Protein AF-A0A957QX99-F1 (afdb_monomer_lite)

Secondary structure (DSSP, 8-state):
----EEE-SSSSHHHHTTHHHHHHTTPEEEEETTTHHHHH-THHHHHHHHHHHGGGHHHHH---PPPPGGGEEEE-TT---

pLDDT: mean 96.68, std 3.29, range [75.81, 98.75]

Structure (mmCIF, N/CA/C/O backbone):
data_AF-A0A957QX99-F1
#
_entry.id   AF-A0A957QX99-F1
#
loop_
_atom_site.group_PDB
_atom_site.id
_atom_site.type_symbol
_atom_site.label_atom_id
_atom_site.label_alt_id
_atom_site.label_comp_id
_atom_site.label_asym_id
_atom_site.label_entity_id
_atom_site.label_seq_id
_atom_site.pdbx_PDB_ins_code
_atom_site.Cartn_x
_atom_site.Cartn_y
_atom_site.Cartn_z
_atom_site.occupancy
_atom_site.B_iso_or_equiv
_atom_site.auth_seq_id
_atom_site.auth_comp_id
_atom_site.auth_asym_id
_atom_site.auth_atom_id
_atom_site.pdbx_PDB_model_num
ATOM 1 N N . ALA A 1 1 ? -19.556 -4.005 -1.453 1.00 75.81 1 ALA A N 1
ATOM 2 C CA . ALA A 1 1 ? -19.070 -5.402 -1.456 1.00 75.81 1 ALA A CA 1
ATOM 3 C C . ALA A 1 1 ? -19.245 -5.993 -0.057 1.00 75.81 1 ALA A C 1
ATOM 5 O O . ALA A 1 1 ? -19.361 -5.212 0.878 1.00 75.81 1 ALA A O 1
ATOM 6 N N . ASP A 1 2 ? -19.249 -7.320 0.105 1.00 94.00 2 ASP A N 1
ATOM 7 C CA . ASP A 1 2 ? -19.346 -7.953 1.439 1.00 94.00 2 ASP A CA 1
ATOM 8 C C . ASP A 1 2 ? -18.074 -7.743 2.278 1.00 94.00 2 ASP A C 1
ATOM 10 O O . ASP A 1 2 ? -18.117 -7.747 3.505 1.00 94.00 2 ASP A O 1
ATOM 14 N N . ILE A 1 3 ? -16.941 -7.495 1.614 1.00 96.94 3 ILE A N 1
ATOM 15 C CA . ILE A 1 3 ? -15.669 -7.171 2.259 1.00 96.94 3 ILE A CA 1
ATOM 16 C C . ILE A 1 3 ? -15.701 -5.735 2.788 1.00 96.94 3 ILE A C 1
ATOM 18 O O . ILE A 1 3 ? -15.813 -4.789 2.009 1.00 96.94 3 ILE A O 1
ATOM 22 N N . GLN A 1 4 ? -15.571 -5.597 4.109 1.00 97.56 4 GLN A N 1
ATOM 23 C CA . GLN A 1 4 ? -15.586 -4.307 4.812 1.00 97.56 4 GLN A CA 1
ATOM 24 C C . GLN A 1 4 ? -14.188 -3.815 5.201 1.00 97.56 4 GLN A C 1
ATOM 26 O O . GLN A 1 4 ? -13.970 -2.612 5.289 1.00 97.56 4 GLN A O 1
ATOM 31 N N . HIS A 1 5 ? -13.235 -4.725 5.428 1.00 98.19 5 HIS A N 1
ATOM 32 C CA . HIS A 1 5 ? -11.914 -4.393 5.963 1.00 98.19 5 HIS A CA 1
ATOM 33 C C . HIS A 1 5 ? -10.817 -5.170 5.235 1.00 98.19 5 HIS A C 1
ATOM 35 O O . HIS A 1 5 ? -10.943 -6.377 5.020 1.00 98.19 5 HIS A O 1
ATOM 41 N N . VAL A 1 6 ? -9.728 -4.483 4.892 1.00 98.31 6 VAL A N 1
ATOM 42 C CA . VAL A 1 6 ? -8.514 -5.080 4.322 1.00 98.31 6 VAL A CA 1
ATOM 43 C C . VAL A 1 6 ? -7.318 -4.595 5.128 1.00 98.31 6 VAL A C 1
ATOM 45 O O . VAL A 1 6 ? -7.070 -3.396 5.224 1.00 98.31 6 VAL A O 1
ATOM 48 N N . LEU A 1 7 ? -6.575 -5.530 5.713 1.00 98.00 7 LEU A N 1
ATOM 49 C CA . LEU A 1 7 ? -5.380 -5.239 6.495 1.00 98.00 7 LEU A CA 1
ATOM 50 C C . LEU A 1 7 ? -4.165 -5.633 5.658 1.00 98.00 7 LEU A C 1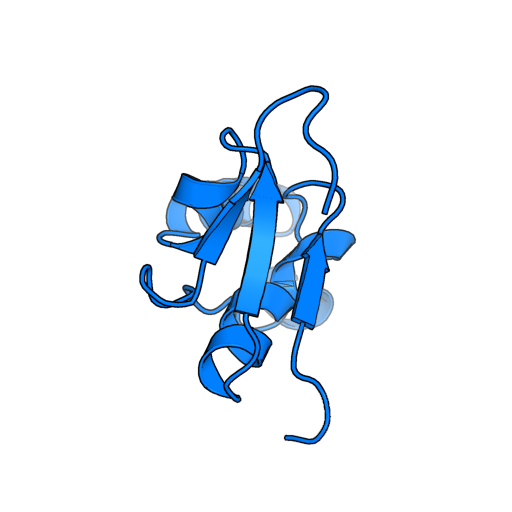
ATOM 52 O O . LEU A 1 7 ? -4.023 -6.802 5.292 1.00 98.00 7 LEU A O 1
ATOM 56 N N . VAL A 1 8 ? -3.295 -4.673 5.349 1.00 97.88 8 VAL A N 1
ATOM 57 C CA . VAL A 1 8 ? -2.055 -4.948 4.612 1.00 97.88 8 VAL A CA 1
ATOM 58 C C . VAL A 1 8 ? -0.884 -5.077 5.578 1.00 97.88 8 VAL A C 1
ATOM 60 O O . VAL A 1 8 ? -0.733 -4.290 6.510 1.00 97.88 8 VAL A O 1
ATOM 63 N N . THR A 1 9 ? -0.033 -6.078 5.356 1.00 96.62 9 THR A N 1
ATOM 64 C CA . THR A 1 9 ? 1.124 -6.330 6.230 1.00 96.62 9 THR A CA 1
ATOM 65 C C . THR A 1 9 ? 2.248 -5.325 5.990 1.00 96.62 9 THR A C 1
ATOM 67 O O . THR A 1 9 ? 2.902 -4.884 6.929 1.00 96.62 9 THR A O 1
ATOM 70 N N . HIS A 1 10 ? 2.482 -4.965 4.728 1.00 96.56 10 HIS A N 1
ATOM 71 C CA . HIS A 1 10 ? 3.441 -3.955 4.292 1.00 96.56 10 HIS A CA 1
ATOM 72 C C . HIS A 1 10 ? 3.117 -3.510 2.858 1.00 96.56 10 HIS A C 1
ATOM 74 O O . HIS A 1 10 ? 2.172 -3.994 2.243 1.00 96.56 10 HIS A O 1
ATOM 80 N N . ILE A 1 11 ? 3.892 -2.558 2.335 1.00 97.00 11 ILE A N 1
ATOM 81 C CA . ILE A 1 11 ? 3.501 -1.738 1.183 1.00 97.00 11 ILE A CA 1
ATOM 82 C C . ILE A 1 11 ? 3.911 -2.284 -0.196 1.00 97.00 11 ILE A C 1
ATOM 84 O O . ILE A 1 11 ? 3.669 -1.638 -1.213 1.00 97.00 11 ILE A O 1
ATOM 88 N N . HIS A 1 12 ? 4.576 -3.438 -0.261 1.00 96.69 12 HIS A N 1
ATOM 89 C CA . HIS A 1 12 ? 4.969 -4.012 -1.550 1.00 96.69 12 HIS A CA 1
ATOM 90 C C . HIS A 1 12 ? 3.739 -4.416 -2.378 1.00 96.69 12 HIS A C 1
ATOM 92 O O . HIS A 1 12 ? 2.686 -4.733 -1.827 1.00 96.69 12 HIS A O 1
ATOM 98 N N . LEU A 1 13 ? 3.856 -4.360 -3.711 1.00 96.75 13 LEU A N 1
ATOM 99 C CA . LEU A 1 13 ? 2.716 -4.504 -4.629 1.00 96.75 13 LEU A CA 1
ATOM 100 C C . LEU A 1 13 ? 2.024 -5.872 -4.530 1.00 96.75 13 LEU A C 1
ATOM 102 O O . LEU A 1 13 ? 0.807 -5.948 -4.664 1.00 96.75 13 LEU A O 1
ATOM 106 N N . ASP A 1 14 ? 2.762 -6.929 -4.210 1.00 96.44 14 ASP A N 1
ATOM 107 C CA . ASP A 1 14 ? 2.254 -8.284 -3.964 1.00 96.44 14 ASP A CA 1
ATOM 108 C C . ASP A 1 14 ? 1.405 -8.409 -2.690 1.00 96.44 14 ASP A C 1
ATOM 110 O O . ASP A 1 14 ? 0.629 -9.352 -2.554 1.00 96.44 14 ASP A O 1
ATOM 114 N N . HIS A 1 15 ? 1.501 -7.437 -1.783 1.00 97.69 15 HIS A N 1
ATOM 115 C CA . HIS A 1 15 ? 0.703 -7.374 -0.560 1.00 97.69 15 HIS A CA 1
ATOM 116 C C . HIS A 1 15 ? -0.355 -6.267 -0.588 1.00 97.69 15 HIS A C 1
ATOM 118 O O . HIS A 1 15 ? -1.452 -6.446 -0.059 1.00 97.69 15 HIS A O 1
ATOM 124 N N . ALA A 1 16 ? -0.035 -5.122 -1.189 1.00 97.62 16 ALA A N 1
ATOM 125 C CA . ALA A 1 16 ? -0.824 -3.898 -1.099 1.00 97.62 16 ALA A CA 1
ATOM 126 C C . ALA A 1 16 ? -1.304 -3.353 -2.454 1.00 97.62 16 ALA A C 1
ATOM 128 O O . ALA A 1 16 ? -2.081 -2.399 -2.475 1.00 97.62 16 ALA A O 1
ATOM 129 N N . GLY A 1 17 ? -0.900 -3.943 -3.583 1.00 96.56 17 GLY A N 1
ATOM 130 C CA . GLY A 1 17 ? -1.202 -3.419 -4.923 1.00 96.56 17 GLY A CA 1
ATOM 131 C C . GLY A 1 17 ? -2.701 -3.318 -5.227 1.00 96.56 17 GLY A C 1
ATOM 132 O O . GLY A 1 17 ? -3.140 -2.373 -5.877 1.00 96.56 17 GLY A O 1
ATOM 133 N N . ALA A 1 18 ? -3.512 -4.224 -4.675 1.00 96.88 18 ALA A N 1
ATOM 134 C CA . ALA A 1 18 ? -4.969 -4.202 -4.831 1.00 96.88 18 ALA A CA 1
ATOM 135 C C . ALA A 1 18 ? -5.704 -3.317 -3.801 1.00 96.88 18 ALA A C 1
ATOM 137 O O . ALA A 1 18 ? -6.929 -3.184 -3.863 1.00 96.88 18 ALA A O 1
ATOM 138 N N . ALA A 1 19 ? -5.002 -2.716 -2.834 1.00 98.12 19 ALA A N 1
ATOM 139 C CA . ALA A 1 19 ? -5.636 -2.045 -1.698 1.00 98.12 19 ALA A CA 1
ATOM 140 C C . ALA A 1 19 ? -6.494 -0.840 -2.117 1.00 98.12 19 ALA A C 1
ATOM 142 O O . ALA A 1 19 ? -7.620 -0.694 -1.646 1.00 98.12 19 ALA A O 1
ATOM 143 N N . GLY A 1 20 ? -6.019 -0.013 -3.054 1.00 98.06 20 GLY A N 1
ATOM 144 C CA . GLY A 1 20 ? -6.805 1.119 -3.552 1.00 98.06 20 GLY A CA 1
ATOM 145 C C . GLY A 1 20 ? -8.042 0.700 -4.347 1.00 98.06 20 GLY A C 1
ATOM 146 O O . GLY A 1 20 ? -9.068 1.380 -4.289 1.00 98.06 20 GLY A O 1
ATOM 147 N N . TRP A 1 21 ? -8.000 -0.450 -5.028 1.00 97.94 21 TRP A N 1
ATOM 148 C CA . TRP A 1 21 ? -9.186 -1.005 -5.681 1.00 97.94 21 TRP A CA 1
ATOM 149 C C . TRP A 1 21 ? -10.250 -1.388 -4.648 1.00 97.94 21 TRP A C 1
ATOM 151 O O . TRP A 1 21 ? -11.400 -0.967 -4.784 1.00 97.94 21 TRP A O 1
ATOM 161 N N . TRP A 1 22 ? -9.865 -2.097 -3.580 1.00 98.12 22 TRP A N 1
ATOM 162 C CA . TRP A 1 22 ? -10.771 -2.457 -2.480 1.00 98.12 22 TRP A CA 1
ATOM 163 C C . TRP A 1 22 ? -11.327 -1.238 -1.741 1.00 98.12 22 TRP A C 1
ATOM 165 O O . TRP A 1 22 ? -12.521 -1.210 -1.438 1.00 98.12 22 TRP A O 1
ATOM 175 N N . ALA A 1 23 ? -10.508 -0.205 -1.531 1.00 98.25 23 ALA A N 1
ATOM 176 C CA . ALA A 1 23 ? -10.942 1.057 -0.933 1.00 98.25 23 ALA A CA 1
ATOM 177 C C . ALA A 1 23 ? -12.103 1.691 -1.719 1.00 98.25 23 ALA A C 1
ATOM 179 O O . ALA A 1 23 ? -13.106 2.130 -1.151 1.00 98.25 23 ALA A O 1
ATOM 180 N N . ARG A 1 24 ? -12.009 1.662 -3.055 1.00 96.88 24 ARG A N 1
ATOM 181 C CA . ARG A 1 24 ? -13.063 2.137 -3.966 1.00 96.88 24 ARG A CA 1
ATOM 182 C C . ARG A 1 24 ? -14.298 1.233 -4.000 1.00 96.88 24 ARG A C 1
ATOM 184 O O . ARG A 1 24 ? -15.367 1.713 -4.360 1.00 96.88 24 ARG A O 1
ATOM 191 N N . GLN A 1 25 ? -14.184 -0.036 -3.595 1.00 97.50 25 GLN A N 1
ATOM 192 C CA . GLN A 1 25 ? -15.341 -0.925 -3.398 1.00 97.50 25 GLN A CA 1
ATOM 193 C C . GLN A 1 25 ? -16.059 -0.707 -2.056 1.00 97.50 25 GLN A C 1
ATOM 195 O O . GLN A 1 25 ? -17.065 -1.374 -1.785 1.00 97.50 25 GLN A O 1
ATOM 200 N N . GLY A 1 26 ? -15.553 0.212 -1.227 1.00 97.44 26 GLY A N 1
ATOM 201 C CA . GLY A 1 26 ? -16.129 0.575 0.064 1.00 97.44 26 GLY A CA 1
ATOM 202 C C . GLY A 1 26 ? -15.410 -0.014 1.278 1.00 97.44 26 GLY A C 1
ATOM 203 O O . GLY A 1 26 ? -15.851 0.253 2.389 1.00 97.44 26 GLY A O 1
ATOM 204 N N . ALA A 1 27 ? -14.333 -0.788 1.101 1.00 98.56 27 ALA A N 1
ATOM 205 C CA . ALA A 1 27 ? -13.605 -1.364 2.230 1.00 98.56 27 ALA A CA 1
ATOM 206 C C . ALA 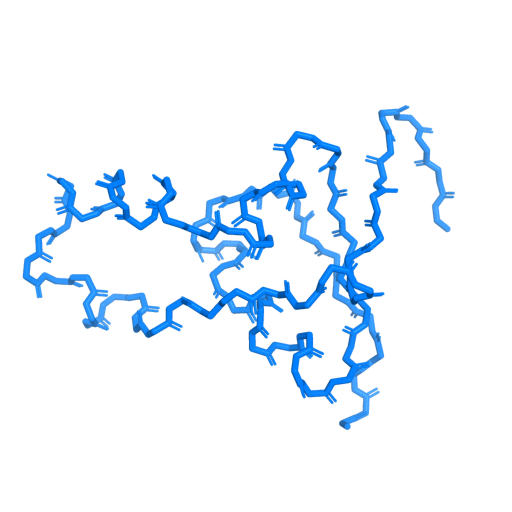A 1 27 ? -12.689 -0.333 2.912 1.00 98.56 27 ALA A C 1
ATOM 208 O O . ALA A 1 27 ? -12.014 0.446 2.240 1.00 98.56 27 ALA A O 1
ATOM 209 N N . GLN A 1 28 ? -12.595 -0.387 4.240 1.00 98.56 28 GLN A N 1
ATOM 210 C CA . GLN A 1 28 ? -11.589 0.348 5.001 1.00 98.56 28 GLN A CA 1
ATOM 211 C C . GLN A 1 28 ? -10.242 -0.381 4.916 1.00 98.56 28 GLN A C 1
ATOM 213 O O . GLN A 1 28 ? -10.154 -1.586 5.184 1.00 98.56 28 GLN A O 1
ATOM 218 N N . ILE A 1 29 ? -9.186 0.346 4.556 1.00 98.75 29 ILE A N 1
ATOM 219 C CA . ILE A 1 29 ? -7.832 -0.193 4.438 1.00 98.75 29 ILE A CA 1
ATOM 220 C C . ILE A 1 29 ? -7.016 0.174 5.670 1.00 98.75 29 ILE A C 1
ATOM 222 O O . ILE A 1 29 ? -6.865 1.351 5.984 1.00 98.75 29 ILE A O 1
ATOM 226 N N . TYR A 1 30 ? -6.441 -0.825 6.328 1.00 98.56 30 TYR A N 1
ATOM 227 C CA . TYR A 1 30 ? -5.602 -0.651 7.508 1.00 98.56 30 TYR A CA 1
ATOM 228 C C . TYR A 1 30 ? -4.149 -0.885 7.139 1.00 98.56 30 TYR A C 1
ATOM 230 O O . TYR A 1 30 ? -3.797 -1.924 6.572 1.00 98.56 30 TYR A O 1
ATOM 238 N N . VAL A 1 31 ? -3.304 0.087 7.462 1.00 98.44 31 VAL A N 1
ATOM 239 C CA . VAL A 1 31 ? -1.893 0.080 7.086 1.00 98.44 31 VAL A CA 1
ATOM 240 C C . VAL A 1 31 ? -1.065 0.810 8.135 1.00 98.44 31 VAL A C 1
ATOM 242 O O . VAL A 1 31 ? -1.516 1.785 8.730 1.00 98.44 31 VAL A O 1
ATOM 245 N N . HIS A 1 32 ? 0.173 0.359 8.318 1.00 97.88 32 HIS A N 1
ATOM 246 C CA . HIS A 1 32 ? 1.164 1.045 9.142 1.00 97.88 32 HIS A CA 1
ATOM 247 C C . HIS A 1 32 ? 1.349 2.514 8.702 1.00 97.88 32 HIS A C 1
ATOM 249 O O . HIS A 1 32 ? 1.282 2.810 7.502 1.00 97.88 32 HIS A O 1
ATOM 255 N N . GLU A 1 33 ? 1.675 3.438 9.608 1.00 97.75 33 GLU A N 1
ATOM 256 C CA . GLU A 1 33 ? 1.785 4.877 9.306 1.00 97.75 33 GLU A CA 1
ATOM 257 C C . GLU A 1 33 ? 2.813 5.197 8.219 1.00 97.75 33 GLU A C 1
ATOM 259 O O . GLU A 1 33 ? 2.639 6.112 7.416 1.00 97.75 33 GLU A O 1
ATOM 264 N N . ARG A 1 34 ? 3.853 4.369 8.121 1.00 97.62 34 ARG A N 1
ATOM 265 C CA . ARG A 1 34 ? 4.859 4.437 7.048 1.00 97.62 34 ARG A CA 1
ATOM 266 C C . ARG A 1 34 ? 4.315 4.055 5.667 1.00 97.62 34 ARG A C 1
ATOM 268 O O . ARG A 1 34 ? 4.857 4.510 4.665 1.00 97.62 34 ARG A O 1
ATOM 275 N N . GLY A 1 35 ? 3.297 3.200 5.600 1.00 97.75 35 GLY A N 1
ATOM 276 C CA . GLY A 1 35 ? 2.685 2.740 4.352 1.00 97.75 35 GLY A CA 1
ATOM 277 C C . GLY A 1 35 ? 1.536 3.628 3.871 1.00 97.75 35 GLY A C 1
ATOM 278 O O . GLY A 1 35 ? 1.313 3.716 2.667 1.00 97.75 35 GLY A O 1
ATOM 279 N N . ALA A 1 36 ? 0.846 4.331 4.773 1.00 98.31 36 ALA A N 1
ATOM 280 C CA . ALA A 1 36 ? -0.330 5.136 4.432 1.00 98.31 36 ALA A CA 1
ATOM 281 C C . ALA A 1 36 ? -0.106 6.163 3.302 1.00 98.31 36 ALA A C 1
ATOM 283 O O . ALA A 1 36 ? -0.904 6.171 2.360 1.00 98.31 36 ALA A O 1
ATOM 284 N N . PRO A 1 37 ? 0.987 6.961 3.286 1.00 98.31 37 PRO A N 1
ATOM 285 C CA . PRO A 1 37 ? 1.223 7.917 2.203 1.00 98.31 37 PRO A CA 1
ATOM 286 C C . PRO A 1 37 ? 1.330 7.254 0.827 1.00 98.31 37 PRO A C 1
ATOM 288 O O . PRO A 1 37 ? 0.968 7.857 -0.175 1.00 98.31 37 PRO A O 1
ATOM 291 N N . HIS A 1 38 ? 1.810 6.010 0.781 1.00 98.19 38 HIS A N 1
ATOM 292 C CA . HIS A 1 38 ? 1.992 5.252 -0.451 1.00 98.19 38 HIS A CA 1
ATOM 293 C C . HIS A 1 38 ? 0.710 4.581 -0.955 1.00 98.19 38 HIS A C 1
ATOM 295 O O . HIS A 1 38 ? 0.630 4.253 -2.132 1.00 98.19 38 HIS A O 1
ATOM 301 N N . LEU A 1 39 ? -0.285 4.359 -0.092 1.00 98.06 39 LEU A N 1
ATOM 302 C CA . LEU A 1 39 ? -1.609 3.923 -0.542 1.00 98.06 39 LEU A CA 1
ATOM 303 C C . LEU A 1 39 ? -2.425 5.090 -1.088 1.00 98.06 39 LEU A C 1
ATOM 305 O O . LEU A 1 39 ? -3.133 4.929 -2.079 1.00 98.06 39 LEU A O 1
ATOM 309 N N . ILE A 1 40 ? -2.312 6.258 -0.451 1.00 98.62 40 ILE A N 1
ATOM 310 C CA . ILE A 1 40 ? -2.999 7.479 -0.885 1.00 98.62 40 ILE A CA 1
ATOM 311 C C . ILE A 1 40 ? -2.400 7.979 -2.206 1.00 98.62 40 ILE A C 1
ATOM 313 O O . ILE A 1 40 ? -3.134 8.305 -3.135 1.00 98.62 40 ILE A O 1
ATOM 317 N N . ASP A 1 41 ? -1.069 7.984 -2.312 1.00 98.44 41 ASP A N 1
ATOM 318 C CA . ASP A 1 41 ? -0.339 8.281 -3.543 1.00 98.44 41 ASP A CA 1
ATOM 319 C C . ASP A 1 41 ? 0.683 7.164 -3.858 1.00 98.44 41 ASP A C 1
ATOM 321 O O . ASP A 1 41 ? 1.810 7.166 -3.338 1.00 98.44 41 ASP A O 1
ATOM 325 N N . PRO A 1 42 ? 0.333 6.212 -4.745 1.00 97.62 42 PRO A N 1
ATOM 326 C CA . PRO A 1 42 ? 1.202 5.094 -5.095 1.00 97.62 42 PRO A CA 1
ATOM 327 C C . PRO A 1 42 ? 2.325 5.471 -6.066 1.00 97.62 42 PRO A C 1
ATOM 329 O O . PRO A 1 42 ? 3.140 4.606 -6.398 1.00 97.62 42 PRO A O 1
ATOM 332 N N . SER A 1 43 ? 2.435 6.733 -6.502 1.00 97.56 43 SER A N 1
ATOM 333 C CA . SER A 1 43 ? 3.406 7.163 -7.520 1.00 97.56 43 SER A CA 1
ATOM 334 C C . SER A 1 43 ? 4.838 6.728 -7.203 1.00 97.56 43 SER A C 1
ATOM 336 O O . SER A 1 43 ? 5.551 6.239 -8.078 1.00 97.56 43 SER A O 1
ATOM 338 N N . LYS A 1 44 ? 5.268 6.824 -5.938 1.00 96.50 44 LYS A N 1
ATOM 339 C CA . LYS A 1 44 ? 6.608 6.381 -5.515 1.00 96.50 44 LYS A CA 1
ATOM 340 C C . LYS A 1 44 ? 6.805 4.866 -5.626 1.00 96.50 44 LYS A C 1
ATOM 342 O O . LYS A 1 44 ? 7.889 4.445 -6.031 1.00 96.50 44 LYS A O 1
ATOM 347 N N . LEU A 1 45 ? 5.795 4.062 -5.277 1.00 95.31 45 LEU A N 1
ATOM 348 C CA . LEU A 1 45 ? 5.860 2.599 -5.391 1.00 95.31 45 LEU A CA 1
ATOM 349 C C . LEU A 1 45 ? 5.930 2.187 -6.855 1.00 95.31 45 LEU A C 1
ATOM 351 O O . LEU A 1 45 ? 6.835 1.448 -7.238 1.00 95.31 45 LEU A O 1
ATOM 355 N N . ILE A 1 46 ? 5.020 2.733 -7.665 1.00 97.00 46 ILE A N 1
ATOM 356 C CA . ILE A 1 46 ? 4.921 2.457 -9.097 1.00 97.00 46 ILE A CA 1
ATOM 357 C C . ILE A 1 46 ? 6.238 2.839 -9.774 1.00 97.00 46 ILE A C 1
ATOM 359 O O . ILE A 1 46 ? 6.858 1.995 -10.407 1.00 97.00 46 ILE A O 1
ATOM 363 N N . ASN A 1 47 ? 6.755 4.050 -9.544 1.00 97.62 47 ASN A N 1
ATOM 364 C CA . ASN A 1 47 ? 8.032 4.487 -10.119 1.00 97.62 47 ASN A CA 1
ATOM 365 C C . ASN A 1 47 ? 9.208 3.582 -9.727 1.00 97.62 47 ASN A C 1
ATOM 367 O O . ASN A 1 47 ? 10.143 3.412 -10.508 1.00 97.62 47 ASN A O 1
ATOM 371 N N . SER A 1 48 ? 9.201 3.017 -8.517 1.00 96.00 48 SER A N 1
ATOM 372 C CA . SER A 1 48 ? 10.257 2.102 -8.086 1.00 96.00 48 SER A CA 1
ATOM 373 C C . SER A 1 48 ? 10.132 0.727 -8.731 1.00 96.00 48 SER A C 1
ATOM 375 O O . SER A 1 48 ? 11.128 0.208 -9.231 1.00 96.00 48 SER A O 1
ATOM 377 N N . ALA A 1 49 ? 8.923 0.167 -8.759 1.00 97.12 49 ALA A N 1
ATOM 378 C CA . ALA A 1 49 ? 8.638 -1.114 -9.391 1.00 97.12 49 ALA A CA 1
ATOM 379 C C . ALA A 1 49 ? 8.886 -1.064 -10.907 1.00 97.12 49 ALA A 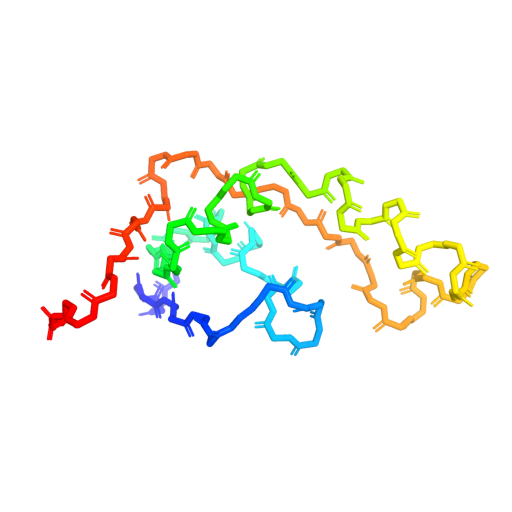C 1
ATOM 381 O O . ALA A 1 49 ? 9.538 -1.957 -11.446 1.00 97.12 49 ALA A O 1
ATOM 382 N N . SER A 1 50 ? 8.491 0.022 -11.579 1.00 97.38 50 SER A N 1
ATOM 383 C CA . SER A 1 50 ? 8.690 0.203 -13.021 1.00 97.38 50 SER A CA 1
ATOM 384 C C . SER A 1 50 ? 10.160 0.192 -13.435 1.00 97.38 50 SER A C 1
ATOM 386 O O . SER A 1 50 ? 10.476 -0.278 -14.522 1.00 97.38 50 SER A O 1
ATOM 388 N N . ARG A 1 51 ? 11.089 0.632 -12.573 1.00 98.12 51 ARG A N 1
ATOM 389 C CA . ARG A 1 51 ? 12.536 0.522 -12.850 1.00 98.12 51 ARG A CA 1
ATOM 390 C C . ARG A 1 51 ? 13.046 -0.921 -12.863 1.00 98.12 51 ARG A C 1
ATOM 392 O O . ARG A 1 51 ? 14.090 -1.175 -13.451 1.00 98.12 51 ARG A O 1
ATOM 399 N N . ILE A 1 52 ? 12.354 -1.832 -12.180 1.00 97.50 52 ILE A N 1
ATOM 400 C CA . ILE A 1 52 ? 12.738 -3.243 -12.052 1.00 97.50 52 ILE A CA 1
ATOM 401 C C . ILE A 1 52 ? 12.034 -4.076 -13.122 1.00 97.50 52 ILE A C 1
ATOM 403 O O . ILE A 1 52 ? 12.672 -4.879 -13.797 1.00 97.50 52 ILE A O 1
ATOM 407 N N . TYR A 1 53 ? 10.722 -3.889 -13.272 1.00 97.19 53 TYR A N 1
ATOM 408 C CA . TYR A 1 53 ? 9.890 -4.744 -14.119 1.00 97.19 53 TYR A CA 1
ATOM 409 C C . TYR A 1 53 ? 9.675 -4.195 -15.532 1.00 97.19 53 TYR A C 1
ATOM 411 O O . TYR A 1 53 ? 9.349 -4.975 -16.425 1.00 97.19 53 TYR A O 1
ATOM 419 N N . GLY A 1 54 ? 9.884 -2.891 -15.757 1.00 97.19 54 GLY A N 1
ATOM 420 C CA . GLY A 1 54 ? 9.763 -2.259 -17.072 1.00 97.19 54 GLY A CA 1
ATOM 421 C C . GLY A 1 54 ? 8.434 -2.585 -17.752 1.00 97.19 54 GLY A C 1
ATOM 422 O O . GLY A 1 54 ? 7.368 -2.436 -17.156 1.00 97.19 54 GLY A O 1
ATOM 423 N N . ASP A 1 55 ? 8.516 -3.102 -18.976 1.00 97.50 55 ASP A N 1
ATOM 424 C CA . ASP A 1 55 ? 7.358 -3.441 -19.813 1.00 97.50 55 ASP A CA 1
ATOM 425 C C . ASP A 1 55 ? 6.469 -4.549 -19.221 1.00 97.50 55 ASP A C 1
ATOM 427 O O . ASP A 1 55 ? 5.326 -4.718 -19.638 1.00 97.50 55 ASP A O 1
ATOM 431 N N . ARG A 1 56 ? 6.957 -5.289 -18.216 1.00 97.69 56 ARG A N 1
ATOM 432 C CA . ARG A 1 56 ? 6.191 -6.339 -17.526 1.00 97.69 56 ARG A CA 1
ATOM 433 C C . ARG A 1 56 ? 5.311 -5.814 -16.393 1.00 97.69 56 ARG A C 1
ATOM 435 O O . ARG A 1 56 ? 4.650 -6.613 -15.736 1.00 97.69 56 ARG A O 1
ATOM 442 N N . MET A 1 57 ? 5.323 -4.507 -16.118 1.00 96.94 57 MET A N 1
ATOM 443 C CA . MET A 1 57 ? 4.539 -3.923 -15.023 1.00 96.94 57 MET A CA 1
ATOM 444 C C . MET A 1 57 ? 3.052 -4.257 -15.131 1.00 96.94 57 MET A C 1
ATOM 446 O O . MET A 1 57 ? 2.464 -4.698 -14.150 1.00 96.94 57 MET A O 1
ATOM 450 N N . ASP A 1 58 ? 2.474 -4.081 -16.317 1.00 95.12 58 ASP A N 1
ATOM 451 C CA . ASP A 1 58 ? 1.049 -4.320 -16.543 1.00 95.12 58 ASP A CA 1
ATOM 452 C C . ASP A 1 58 ? 0.696 -5.812 -16.426 1.00 95.12 58 ASP A C 1
ATOM 454 O O . ASP A 1 58 ? -0.222 -6.175 -15.699 1.00 95.12 58 ASP A O 1
ATOM 458 N N . GLU A 1 59 ? 1.497 -6.691 -17.040 1.00 96.50 59 GLU A N 1
ATOM 459 C CA . GLU A 1 59 ? 1.311 -8.149 -16.977 1.00 96.50 59 GLU A CA 1
ATOM 460 C C . GLU A 1 59 ? 1.352 -8.686 -15.535 1.00 96.50 59 GLU A C 1
ATOM 462 O O . GLU A 1 59 ? 0.568 -9.562 -15.174 1.00 96.50 59 GLU A O 1
ATOM 467 N N . LEU A 1 60 ? 2.282 -8.186 -14.715 1.00 95.56 60 LEU A N 1
ATOM 468 C CA . LEU A 1 60 ? 2.526 -8.713 -13.371 1.00 95.56 60 LEU A CA 1
ATOM 469 C C . LEU A 1 60 ? 1.655 -8.067 -12.294 1.00 95.56 60 LEU A C 1
ATOM 471 O O . LEU A 1 60 ? 1.260 -8.745 -11.348 1.00 95.56 60 LEU A O 1
ATOM 475 N N . TRP A 1 61 ? 1.403 -6.764 -12.404 1.00 95.56 61 TRP A N 1
ATOM 476 C CA . TRP A 1 61 ? 0.825 -5.967 -11.318 1.00 95.56 61 TRP A CA 1
ATOM 477 C C . TRP A 1 61 ? -0.478 -5.269 -11.703 1.00 95.56 61 TRP A C 1
ATOM 479 O O . TRP A 1 61 ? -1.220 -4.859 -10.810 1.00 95.56 61 TRP A O 1
ATOM 489 N N . GLY A 1 62 ? -0.765 -5.143 -13.001 1.00 94.06 62 GLY A N 1
ATOM 490 C CA . GLY A 1 62 ? -1.902 -4.390 -13.514 1.00 94.06 62 GLY A CA 1
ATOM 491 C C . GLY A 1 62 ? -1.933 -2.941 -13.023 1.00 94.06 62 GLY A C 1
ATOM 492 O O . GLY A 1 62 ? -0.916 -2.335 -12.668 1.00 94.06 62 GLY A O 1
ATOM 493 N N . GLU A 1 63 ? -3.136 -2.374 -12.982 1.00 93.50 63 GLU A N 1
ATOM 494 C CA . GLU A 1 63 ? -3.345 -1.013 -12.501 1.00 93.50 63 GLU A CA 1
ATOM 495 C C . GLU A 1 63 ? -3.337 -0.951 -10.963 1.00 93.50 63 GLU A C 1
ATOM 497 O O . GLU A 1 63 ? -4.215 -1.492 -10.289 1.00 93.50 63 GLU A O 1
ATOM 502 N N . THR A 1 64 ? -2.373 -0.222 -10.391 1.00 95.62 64 THR A N 1
ATOM 503 C CA . THR A 1 64 ? -2.369 0.124 -8.960 1.00 95.62 64 THR A CA 1
ATOM 504 C C . THR A 1 64 ? -3.109 1.443 -8.744 1.00 95.62 64 THR A C 1
ATOM 506 O O . THR A 1 64 ? -2.618 2.515 -9.099 1.00 95.62 64 THR A O 1
ATOM 509 N N . LEU A 1 65 ? -4.295 1.370 -8.140 1.00 98.06 65 LEU A N 1
ATOM 510 C CA . LEU A 1 65 ? -5.145 2.535 -7.886 1.00 98.06 65 LEU A CA 1
ATOM 511 C C . LEU A 1 65 ? -4.784 3.230 -6.560 1.00 98.06 65 LEU A C 1
ATOM 513 O O . LEU A 1 65 ? -4.494 2.540 -5.583 1.00 98.06 65 LEU A O 1
ATOM 517 N N . PRO A 1 66 ? -4.871 4.573 -6.471 1.00 98.38 66 PRO A N 1
ATOM 518 C CA . PRO A 1 66 ? -4.792 5.271 -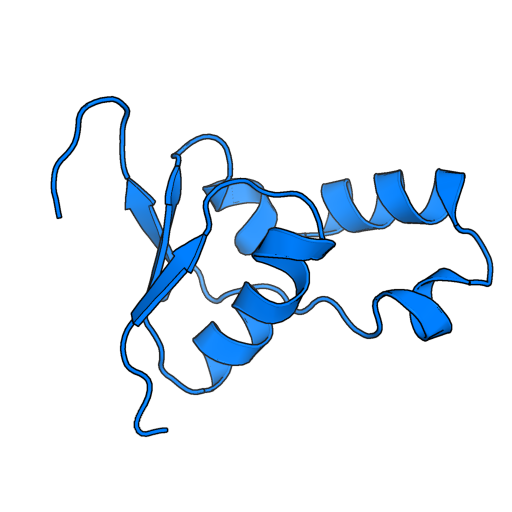5.191 1.00 98.38 66 PRO A CA 1
ATOM 519 C C . PRO A 1 66 ? -6.035 4.985 -4.338 1.00 98.38 66 PRO A C 1
ATOM 521 O O . PRO A 1 66 ? -7.166 4.961 -4.850 1.00 98.38 66 PRO A O 1
ATOM 524 N N . ALA A 1 67 ? -5.824 4.808 -3.036 1.00 98.50 67 ALA A N 1
ATOM 525 C CA . ALA A 1 67 ? -6.881 4.726 -2.037 1.00 98.50 67 ALA A CA 1
ATOM 526 C C . ALA A 1 67 ? -7.338 6.143 -1.629 1.00 98.50 67 ALA A C 1
ATOM 528 O O . ALA A 1 67 ? -6.487 6.980 -1.323 1.00 98.50 67 ALA A O 1
ATOM 529 N N . PRO A 1 68 ? -8.654 6.434 -1.588 1.00 98.44 68 PRO A N 1
ATOM 530 C CA . PRO A 1 68 ? -9.153 7.666 -0.976 1.00 98.44 68 PRO A CA 1
ATOM 531 C C . PRO A 1 68 ? -8.671 7.771 0.475 1.00 98.44 68 PRO A C 1
ATOM 533 O O . PRO A 1 68 ? -8.696 6.775 1.197 1.00 98.44 68 PRO A O 1
ATOM 536 N N . ALA A 1 69 ? -8.221 8.951 0.908 1.00 98.44 69 ALA A N 1
ATOM 537 C CA . ALA A 1 69 ? -7.602 9.120 2.226 1.00 98.44 69 ALA A CA 1
ATOM 538 C C . ALA A 1 69 ? -8.570 8.780 3.370 1.00 98.44 69 ALA A C 1
ATOM 540 O O . ALA A 1 69 ? -8.165 8.209 4.377 1.00 98.44 69 ALA A O 1
ATOM 541 N N . GLU A 1 70 ? -9.858 9.055 3.183 1.00 98.38 70 GLU A N 1
ATOM 542 C CA . GLU A 1 70 ? -10.939 8.684 4.094 1.00 98.38 70 GLU A CA 1
ATOM 543 C C . GLU A 1 70 ? -11.106 7.162 4.260 1.00 98.38 70 GLU A C 1
ATOM 545 O O . GLU A 1 70 ? -11.549 6.703 5.310 1.00 98.38 70 GLU A O 1
ATOM 550 N N . GLN A 1 71 ? -10.685 6.372 3.267 1.00 98.56 71 GLN A N 1
ATOM 551 C CA . GLN A 1 71 ? -10.708 4.906 3.297 1.00 98.56 71 GLN A CA 1
ATOM 552 C C . GLN A 1 71 ? -9.391 4.296 3.801 1.00 98.56 71 GLN A C 1
ATOM 554 O O . GLN A 1 71 ? -9.237 3.073 3.793 1.00 98.56 71 GLN A O 1
ATOM 559 N N . VAL A 1 72 ? -8.447 5.109 4.287 1.00 98.69 72 VAL A N 1
ATOM 560 C CA . VAL A 1 72 ? -7.190 4.638 4.881 1.00 98.69 72 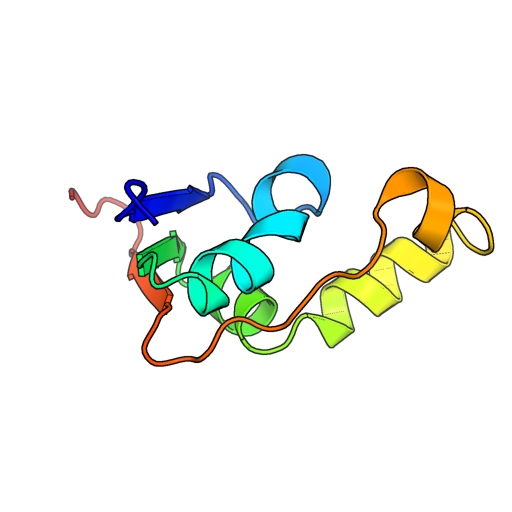VAL A CA 1
ATOM 561 C C . VAL A 1 72 ? -7.192 4.903 6.385 1.00 98.69 72 VAL A C 1
ATOM 563 O O . VAL A 1 72 ? -7.131 6.042 6.839 1.00 98.69 72 VAL A O 1
ATOM 566 N N . THR A 1 73 ? -7.220 3.832 7.174 1.00 98.56 73 THR A N 1
ATOM 567 C CA . THR A 1 73 ? -6.981 3.875 8.618 1.00 98.56 73 THR A CA 1
ATOM 568 C C . THR A 1 73 ? -5.504 3.625 8.886 1.00 98.56 73 THR A C 1
ATOM 570 O O . THR A 1 73 ? -4.956 2.571 8.554 1.00 98.56 73 THR A O 1
ATOM 573 N N . VAL A 1 74 ? -4.857 4.619 9.488 1.00 98.25 74 VAL A N 1
ATOM 574 C CA . VAL A 1 74 ? -3.456 4.534 9.894 1.00 98.25 74 VAL A CA 1
ATOM 575 C C . VAL A 1 74 ? -3.355 3.769 11.205 1.00 98.25 74 VAL A C 1
ATOM 577 O O . VAL A 1 74 ? -4.037 4.122 12.161 1.00 98.25 74 VAL A O 1
ATOM 580 N N . ILE A 1 75 ? -2.492 2.758 11.229 1.00 97.81 75 ILE A N 1
ATOM 581 C CA . ILE A 1 75 ? -2.156 1.962 12.408 1.00 97.81 75 ILE A CA 1
ATOM 582 C C . ILE A 1 75 ? -0.725 2.269 12.816 1.00 97.81 75 ILE A C 1
ATOM 584 O O . ILE A 1 75 ? 0.165 2.279 11.966 1.00 97.81 75 ILE A O 1
ATOM 588 N N . TYR A 1 76 ? -0.516 2.517 14.102 1.00 96.62 76 TYR A N 1
ATOM 589 C CA . TYR A 1 76 ? 0.789 2.813 14.679 1.00 96.62 76 TYR A CA 1
ATOM 590 C C . TYR A 1 76 ? 1.431 1.563 15.291 1.00 96.62 76 TYR A C 1
ATOM 592 O O . TYR A 1 76 ? 0.756 0.590 15.635 1.00 96.62 76 TYR A O 1
ATOM 600 N N . ASP A 1 77 ? 2.755 1.580 15.443 1.00 93.88 77 ASP A N 1
ATOM 601 C CA . ASP A 1 77 ? 3.488 0.458 16.032 1.00 93.88 77 ASP A CA 1
ATOM 602 C C . ASP A 1 77 ? 2.951 0.075 17.427 1.00 93.88 77 ASP A C 1
ATOM 604 O O . ASP A 1 77 ? 2.724 0.923 18.295 1.00 93.88 77 ASP A O 1
ATOM 608 N N . GLY A 1 78 ? 2.727 -1.224 17.635 1.00 92.44 78 GLY A N 1
ATOM 609 C CA . GLY A 1 78 ? 2.147 -1.778 18.864 1.00 92.44 78 GLY A CA 1
ATOM 610 C C . GLY A 1 78 ? 0.635 -1.568 19.059 1.00 92.44 78 GLY A C 1
ATOM 611 O O . GLY A 1 78 ? 0.093 -2.051 20.058 1.00 92.44 78 GLY A O 1
ATOM 612 N N . GLU A 1 79 ? -0.057 -0.894 18.138 1.00 93.81 79 GLU A N 1
ATOM 613 C CA . GLU A 1 79 ? -1.511 -0.711 18.184 1.00 93.81 79 GLU A CA 1
ATOM 614 C C . GLU A 1 79 ? -2.266 -2.036 17.962 1.00 93.81 79 GLU A C 1
ATOM 616 O O . GLU A 1 79 ? -1.786 -2.962 17.301 1.00 93.81 79 GLU A O 1
ATOM 621 N N . ARG A 1 80 ? -3.462 -2.148 18.553 1.00 88.00 80 ARG A N 1
ATOM 622 C CA . ARG A 1 80 ? -4.349 -3.312 18.423 1.00 88.00 80 ARG A CA 1
ATOM 623 C C . ARG A 1 80 ? -5.699 -2.873 17.867 1.00 88.00 80 ARG A C 1
ATOM 625 O O . ARG A 1 80 ? -6.286 -1.933 18.396 1.00 88.00 80 ARG A O 1
ATOM 632 N N . LEU A 1 81 ? -6.151 -3.588 16.838 1.00 82.62 81 LEU A N 1
ATOM 633 C CA . LEU A 1 81 ? -7.442 -3.431 16.165 1.00 82.62 81 LEU A CA 1
ATOM 634 C C . LEU A 1 81 ? -8.553 -4.238 16.840 1.00 82.62 81 LEU A C 1
ATOM 636 O O . LEU A 1 81 ? -8.247 -5.35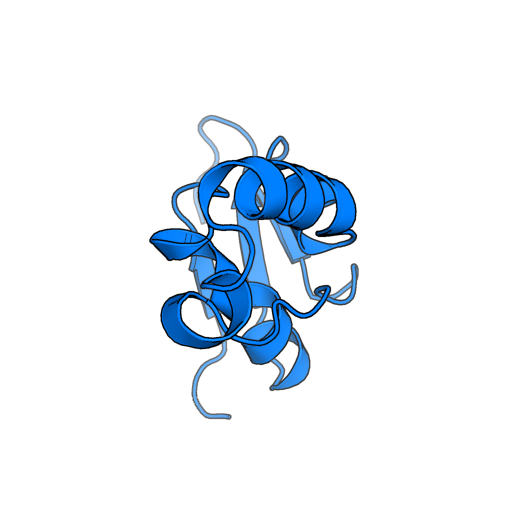4 17.326 1.00 82.62 81 LEU A O 1
#

Foldseek 3Di:
DVAAEDEFPAQALVGCQCVQVVLVVNHAYEDEPVRLVCLQPVPVNLVVVCVVQPPCCCVPRNDRHRHDSVSYDYDYPPDDD

Radius of gyration: 12.6 Å; chains: 1; bounding box: 32×18×39 Å

Sequence (81 aa):
ADIQHVLVTHIHLDHAGAAGWWARQGAQIYVHERGAPHLIDPSKLINSASRIYGDRMDELWGETLPAPAEQVTVIYDGERL